Protein AF-A0A3D5E719-F1 (afdb_monomer)

Solvent-accessible surface area (backbone atoms only — not comparable to full-atom values): 5215 Å² total; per-residue (Å²): 132,84,76,79,82,80,79,61,63,67,64,49,50,53,50,52,57,71,74,49,54,65,48,79,75,34,70,67,50,31,52,54,49,52,55,48,40,41,74,73,67,42,65,52,70,60,51,49,51,51,54,52,50,56,53,50,33,51,45,56,32,47,50,54,53,48,35,34,77,77,68,66,48,68,96,47,67,71,55,50,51,50,48,51,50,36,70,69,106

Mean predicted aligned error: 5.24 Å

pLDDT: mean 95.05, std 8.0, range [50.59, 98.5]

Sequence (89 aa):
MERIKHVDFDRYTHFVDAVTSTPSKDFKSLVDRLGQLDREGANIERLTTAGVGINAEGGEFLEIIKKMVFQGKPWNEDNREHLIIELGD

Structure (mmCIF, N/CA/C/O backbone):
data_AF-A0A3D5E719-F1
#
_entry.id   AF-A0A3D5E719-F1
#
loop_
_atom_site.group_PDB
_atom_site.id
_atom_site.type_symbol
_atom_site.label_atom_id
_atom_site.label_alt_id
_atom_site.label_comp_id
_atom_site.label_asym_id
_atom_site.label_entity_id
_atom_site.label_seq_id
_atom_site.pdbx_PDB_ins_code
_atom_site.Cartn_x
_atom_site.Cartn_y
_atom_site.Cartn_z
_atom_site.occupancy
_atom_site.B_iso_or_equiv
_atom_site.auth_seq_id
_atom_site.auth_comp_id
_atom_site.auth_asym_id
_atom_site.auth_atom_id
_atom_site.pdbx_PDB_model_num
ATOM 1 N N . MET A 1 1 ? -15.962 -37.328 5.757 1.00 50.59 1 MET A N 1
ATOM 2 C CA . MET A 1 1 ? -14.538 -36.951 5.843 1.00 50.59 1 MET A CA 1
ATOM 3 C C . MET A 1 1 ? -14.333 -35.797 4.882 1.00 50.59 1 MET A C 1
ATOM 5 O O . MET A 1 1 ? -14.477 -35.985 3.679 1.00 50.59 1 MET A O 1
ATOM 9 N N . GLU A 1 2 ? -14.182 -34.587 5.411 1.00 64.06 2 GLU A N 1
ATOM 10 C CA . GLU A 1 2 ? -13.999 -33.383 4.599 1.00 64.06 2 GLU A CA 1
ATOM 11 C C . GLU A 1 2 ? -12.658 -33.493 3.864 1.00 64.06 2 GLU A C 1
ATOM 13 O O . GLU A 1 2 ? -11.631 -33.780 4.479 1.00 64.06 2 GLU A O 1
ATOM 18 N N . ARG A 1 3 ? -12.661 -33.357 2.534 1.00 64.62 3 ARG A N 1
ATOM 19 C CA . ARG A 1 3 ? -11.412 -33.352 1.767 1.00 64.62 3 ARG A CA 1
ATOM 20 C C . ARG A 1 3 ? -10.660 -32.075 2.117 1.00 64.62 3 ARG A C 1
ATOM 22 O O . ARG A 1 3 ? -11.146 -30.988 1.810 1.00 64.62 3 ARG A O 1
ATOM 29 N N . ILE A 1 4 ? -9.476 -32.214 2.708 1.00 67.56 4 ILE A N 1
ATOM 30 C CA . ILE A 1 4 ? -8.516 -31.116 2.826 1.00 67.56 4 ILE A CA 1
ATOM 31 C C . ILE A 1 4 ? -8.274 -30.600 1.405 1.00 67.56 4 ILE A C 1
ATOM 33 O O . ILE A 1 4 ? -7.797 -31.339 0.541 1.00 67.56 4 ILE A O 1
ATOM 37 N N . LYS A 1 5 ? -8.672 -29.353 1.134 1.00 77.25 5 LYS A N 1
ATOM 38 C CA . LYS A 1 5 ? -8.351 -28.688 -0.130 1.00 77.25 5 LYS A CA 1
ATOM 39 C C . LYS A 1 5 ? -6.842 -28.461 -0.144 1.00 77.25 5 LYS A C 1
ATOM 41 O O . LYS A 1 5 ? -6.347 -27.577 0.545 1.00 77.25 5 LYS A O 1
ATOM 46 N N . HIS A 1 6 ? -6.122 -29.291 -0.890 1.00 81.44 6 HIS A N 1
ATOM 47 C CA . HIS A 1 6 ? -4.693 -29.109 -1.103 1.00 81.44 6 HIS A CA 1
ATOM 48 C C . HIS A 1 6 ? -4.485 -27.935 -2.066 1.00 81.44 6 HIS A C 1
ATOM 50 O O . HIS A 1 6 ? -4.983 -27.966 -3.193 1.00 81.44 6 HIS A O 1
ATOM 56 N N . VAL A 1 7 ? -3.800 -26.888 -1.608 1.00 87.56 7 VAL A N 1
ATOM 57 C CA . VAL A 1 7 ? -3.427 -25.738 -2.442 1.00 87.56 7 VAL A CA 1
ATOM 58 C C . VAL A 1 7 ? -2.201 -26.120 -3.268 1.00 87.56 7 VAL A C 1
ATOM 60 O O . VAL A 1 7 ? -1.239 -26.671 -2.741 1.00 87.56 7 VAL A O 1
ATOM 63 N N . ASP A 1 8 ? -2.247 -25.849 -4.568 1.00 92.56 8 ASP A N 1
ATOM 64 C CA . ASP A 1 8 ? -1.111 -26.017 -5.474 1.00 92.56 8 ASP A CA 1
ATOM 65 C C . ASP A 1 8 ? -0.285 -24.722 -5.488 1.00 92.56 8 ASP A C 1
ATOM 67 O O . ASP A 1 8 ? -0.683 -23.713 -6.081 1.00 92.56 8 ASP A O 1
ATOM 71 N N . PHE A 1 9 ? 0.840 -24.737 -4.773 1.00 93.62 9 PHE A N 1
ATOM 72 C CA . PHE A 1 9 ? 1.710 -23.572 -4.625 1.00 93.62 9 PHE A CA 1
ATOM 73 C C . PHE A 1 9 ? 2.487 -23.235 -5.899 1.00 93.62 9 PHE A C 1
ATOM 75 O O . PHE A 1 9 ? 2.763 -22.058 -6.135 1.00 93.62 9 PHE A O 1
ATOM 82 N N . ASP A 1 10 ? 2.781 -24.218 -6.749 1.00 95.38 10 ASP A N 1
ATOM 83 C CA . ASP A 1 10 ? 3.480 -23.983 -8.014 1.00 95.38 10 ASP A CA 1
ATOM 84 C C . ASP A 1 10 ? 2.561 -23.229 -8.969 1.00 95.38 10 ASP A C 1
ATOM 86 O O . ASP A 1 10 ? 2.921 -22.187 -9.523 1.00 95.38 10 ASP A O 1
ATOM 90 N N . ARG A 1 11 ? 1.307 -23.682 -9.076 1.00 93.62 11 ARG A N 1
ATOM 91 C CA . ARG A 1 11 ? 0.290 -22.984 -9.865 1.00 93.62 11 ARG A CA 1
ATOM 92 C C . ARG A 1 11 ? 0.034 -21.568 -9.351 1.00 93.62 11 ARG A C 1
ATOM 94 O O . ARG A 1 11 ? -0.129 -20.656 -10.162 1.00 93.62 11 ARG A O 1
ATOM 101 N N . TYR A 1 12 ? -0.005 -21.371 -8.033 1.00 93.62 12 TYR A N 1
ATOM 102 C CA . TYR A 1 12 ? -0.140 -20.036 -7.446 1.00 93.62 12 TYR A CA 1
ATOM 103 C C . TYR A 1 12 ? 1.059 -19.144 -7.786 1.00 93.62 12 TYR A C 1
ATOM 105 O O . TYR A 1 12 ? 0.871 -18.009 -8.212 1.00 93.62 12 TYR A O 1
ATOM 113 N N . THR A 1 13 ? 2.279 -19.668 -7.681 1.00 95.19 13 THR A N 1
ATOM 114 C CA . THR A 1 13 ? 3.507 -18.925 -7.991 1.00 95.19 13 THR A CA 1
ATOM 115 C C . THR A 1 13 ? 3.550 -18.505 -9.460 1.00 95.19 13 THR A C 1
ATOM 117 O O . THR A 1 13 ? 3.831 -17.346 -9.755 1.00 95.19 13 THR A O 1
ATOM 120 N N . HIS A 1 14 ? 3.182 -19.400 -10.383 1.00 95.69 14 HIS A N 1
ATOM 121 C CA . HIS A 1 14 ? 3.060 -19.066 -11.804 1.00 95.69 14 HIS A CA 1
ATOM 122 C C . HIS A 1 14 ? 2.008 -17.993 -12.071 1.00 95.69 14 HIS A C 1
ATOM 124 O O . HIS A 1 14 ? 2.235 -17.099 -12.883 1.00 95.69 14 HIS A O 1
ATOM 130 N N . PHE A 1 15 ? 0.862 -18.069 -11.394 1.00 95.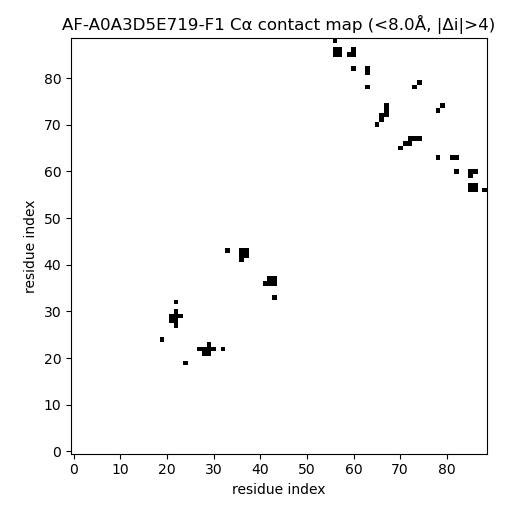81 15 PHE A N 1
ATOM 131 C CA . PHE A 1 15 ? -0.168 -17.045 -11.507 1.00 95.81 15 PHE A CA 1
ATOM 132 C C . PHE A 1 15 ? 0.347 -15.687 -11.022 1.00 95.81 15 PHE A C 1
ATOM 134 O O . PHE A 1 15 ? 0.228 -14.710 -11.756 1.00 95.81 15 PHE A O 1
ATOM 141 N N . VAL A 1 16 ? 0.953 -15.636 -9.830 1.00 95.81 16 VAL A N 1
ATOM 142 C CA . VAL A 1 16 ? 1.516 -14.406 -9.256 1.00 95.81 16 VAL A CA 1
ATOM 143 C C . VAL A 1 16 ? 2.571 -13.816 -10.185 1.00 95.81 16 VAL A C 1
ATOM 145 O O . VAL A 1 16 ? 2.481 -12.636 -10.513 1.00 95.81 16 VAL A O 1
ATOM 148 N N . ASP A 1 17 ? 3.522 -14.615 -10.673 1.00 95.75 17 ASP A N 1
ATOM 149 C CA . ASP A 1 17 ? 4.545 -14.126 -11.601 1.00 95.75 17 ASP A CA 1
ATOM 150 C C . ASP A 1 17 ? 3.928 -13.581 -12.900 1.00 95.75 17 ASP A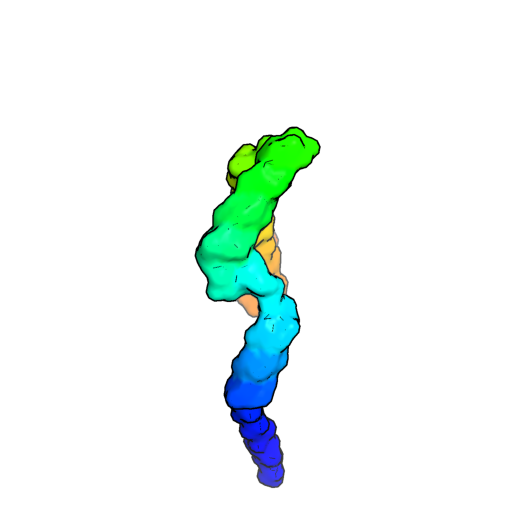 C 1
ATOM 152 O O . ASP A 1 17 ? 4.324 -12.510 -13.366 1.00 95.75 17 ASP A O 1
ATOM 156 N N . ALA A 1 18 ? 2.917 -14.262 -13.449 1.00 95.94 18 ALA A N 1
ATOM 157 C CA . ALA A 1 18 ? 2.246 -13.852 -14.680 1.00 95.94 18 ALA A CA 1
ATOM 158 C C . ALA A 1 18 ? 1.466 -12.533 -14.543 1.00 95.94 18 ALA A C 1
ATOM 160 O O . ALA A 1 18 ? 1.374 -11.783 -15.514 1.00 95.94 18 ALA A O 1
ATOM 161 N N . VAL A 1 19 ? 0.911 -12.235 -13.362 1.00 96.50 19 VAL A N 1
ATOM 162 C CA . VAL A 1 19 ? 0.174 -10.980 -13.109 1.00 96.50 19 VAL A CA 1
ATOM 163 C C . VAL A 1 19 ? 1.043 -9.870 -12.512 1.00 96.50 19 VAL A C 1
ATOM 165 O O . VAL A 1 19 ? 0.583 -8.737 -12.375 1.00 96.50 19 VAL A O 1
ATOM 168 N N . THR A 1 20 ? 2.298 -10.161 -12.166 1.00 96.75 20 THR A N 1
ATOM 169 C CA . THR A 1 20 ? 3.227 -9.171 -11.613 1.00 96.75 20 THR A CA 1
ATOM 170 C C . THR A 1 20 ? 3.944 -8.439 -12.743 1.00 96.75 20 THR A C 1
ATOM 172 O O . THR A 1 20 ? 4.555 -9.049 -13.621 1.00 96.75 20 THR A O 1
ATOM 175 N N . SER A 1 21 ? 3.875 -7.107 -12.725 1.00 97.44 21 SER A N 1
ATOM 176 C CA . SER A 1 21 ? 4.441 -6.264 -13.784 1.00 97.44 21 SER A CA 1
ATOM 177 C C . SER A 1 21 ? 5.967 -6.395 -13.896 1.00 97.44 21 SER A C 1
ATOM 179 O O . SER A 1 21 ? 6.646 -6.635 -12.900 1.00 97.44 21 SER A O 1
ATOM 181 N N . THR A 1 22 ? 6.539 -6.179 -15.086 1.00 97.50 22 THR A N 1
ATOM 182 C CA . THR A 1 22 ? 8.003 -6.219 -15.276 1.00 97.50 22 THR A CA 1
ATOM 183 C C . THR A 1 22 ? 8.760 -5.250 -14.352 1.00 97.50 22 THR A C 1
ATOM 185 O O . THR A 1 22 ? 9.695 -5.710 -13.698 1.00 97.50 22 THR A O 1
ATOM 188 N N . PRO A 1 23 ? 8.357 -3.967 -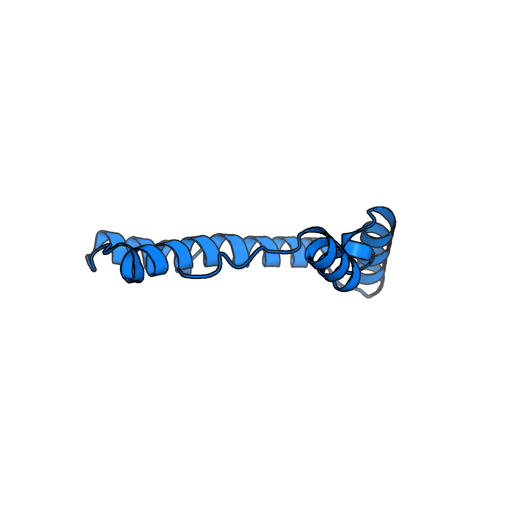14.185 1.00 97.69 23 PRO A N 1
ATOM 189 C CA . PRO A 1 23 ? 8.991 -3.069 -13.210 1.00 97.69 23 PRO A CA 1
ATOM 190 C C . PRO A 1 23 ? 8.892 -3.541 -11.752 1.00 97.69 23 PRO A C 1
ATOM 192 O O . PRO A 1 23 ? 9.709 -3.148 -10.931 1.00 97.69 23 PRO A O 1
ATOM 195 N N . SER A 1 24 ? 7.917 -4.386 -11.406 1.00 96.19 24 SER A N 1
ATOM 196 C CA . SER A 1 24 ? 7.824 -4.985 -10.067 1.00 96.19 24 SER A CA 1
ATOM 197 C C . SER A 1 2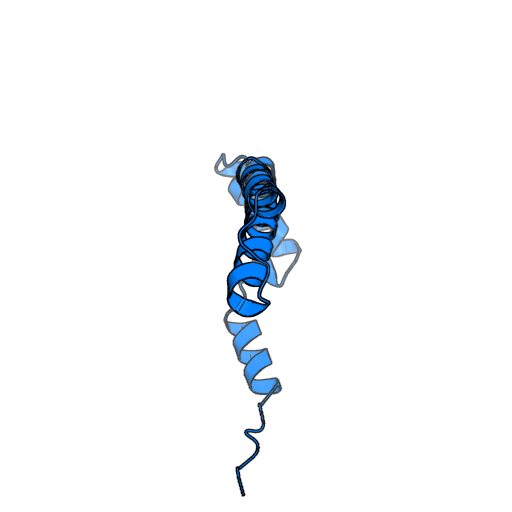4 ? 8.752 -6.191 -9.881 1.00 96.19 24 SER A C 1
ATOM 199 O O . SER A 1 24 ? 9.013 -6.575 -8.745 1.00 96.19 24 SER A O 1
ATOM 201 N N . LYS A 1 25 ? 9.235 -6.800 -10.972 1.00 96.56 25 LYS A N 1
ATOM 202 C CA . LYS A 1 25 ? 10.087 -8.003 -10.949 1.00 96.56 25 LYS A CA 1
ATOM 203 C C . LYS A 1 25 ? 11.564 -7.718 -11.206 1.00 96.56 25 LYS A C 1
ATOM 205 O O . LYS A 1 25 ? 12.410 -8.495 -10.777 1.00 96.56 25 LYS A O 1
ATOM 210 N N . ASP A 1 26 ? 11.874 -6.633 -11.911 1.00 97.62 26 ASP A N 1
ATOM 211 C CA . ASP A 1 26 ? 13.230 -6.286 -12.330 1.00 97.62 26 ASP A CA 1
ATOM 212 C C . ASP A 1 26 ? 13.603 -4.856 -11.919 1.00 97.62 26 ASP A C 1
ATOM 214 O O . ASP A 1 26 ? 12.931 -3.884 -12.271 1.00 97.62 26 ASP A O 1
ATOM 218 N N . PHE A 1 27 ? 14.726 -4.728 -11.209 1.00 97.88 27 PHE A N 1
ATOM 219 C CA . PHE A 1 27 ? 15.193 -3.452 -10.672 1.00 97.88 27 PHE A CA 1
ATOM 220 C C . PHE A 1 27 ? 15.536 -2.441 -11.769 1.00 97.88 27 PHE A C 1
ATOM 222 O O . PHE A 1 27 ? 15.223 -1.259 -11.641 1.00 97.88 27 PHE A O 1
ATOM 229 N N . LYS A 1 28 ? 16.153 -2.883 -12.870 1.00 98.38 28 LYS A N 1
ATOM 230 C CA . LYS A 1 28 ? 16.500 -1.972 -13.967 1.00 98.38 28 LYS A CA 1
ATOM 231 C C . LYS A 1 28 ? 15.239 -1.404 -14.620 1.00 98.38 28 LYS A C 1
ATOM 233 O O . LYS A 1 28 ? 15.141 -0.196 -14.803 1.00 98.38 28 LYS A O 1
ATOM 238 N N . SER A 1 29 ? 14.255 -2.260 -14.881 1.00 98.44 29 SER A N 1
ATOM 239 C CA . SER A 1 29 ? 12.945 -1.872 -15.410 1.00 98.44 29 SER A CA 1
ATOM 240 C C . SER A 1 29 ? 12.203 -0.905 -14.481 1.00 98.44 29 SER A C 1
ATOM 242 O O . SER A 1 29 ? 11.531 0.008 -14.961 1.00 98.44 29 SER A O 1
ATOM 244 N N . LEU A 1 30 ? 12.342 -1.064 -13.158 1.00 98.38 30 LEU A N 1
ATOM 245 C CA . LEU A 1 30 ? 11.830 -0.100 -12.182 1.00 98.38 30 LEU A CA 1
ATOM 246 C C . LEU A 1 30 ? 12.490 1.274 -12.341 1.00 98.38 30 LEU A C 1
ATOM 248 O O . LEU A 1 30 ? 11.787 2.275 -12.471 1.00 98.38 30 LEU A O 1
ATOM 252 N N . VAL A 1 31 ? 13.825 1.324 -12.364 1.00 98.25 31 VAL A N 1
ATOM 253 C CA . VAL A 1 31 ? 14.587 2.575 -12.517 1.00 98.25 31 VAL A CA 1
ATOM 254 C C . VAL A 1 31 ? 14.241 3.269 -13.835 1.00 98.25 31 VAL A C 1
ATOM 256 O O . VAL A 1 31 ? 13.969 4.470 -13.840 1.00 98.25 31 VAL A O 1
ATOM 259 N N . ASP A 1 32 ? 14.175 2.515 -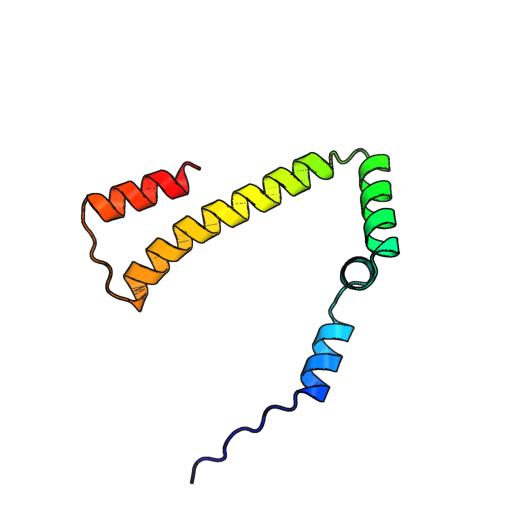14.934 1.00 98.50 32 ASP A N 1
ATOM 260 C CA . ASP A 1 32 ? 13.809 3.043 -16.249 1.00 98.50 32 ASP A CA 1
ATOM 261 C C . ASP A 1 32 ? 12.398 3.655 -16.232 1.00 98.50 32 ASP A C 1
ATOM 263 O O . ASP A 1 32 ? 12.185 4.736 -16.792 1.00 98.50 32 ASP A O 1
ATOM 267 N N . ARG A 1 33 ? 11.439 3.019 -15.539 1.00 98.12 33 ARG A N 1
ATOM 268 C CA . ARG A 1 33 ? 10.073 3.543 -15.408 1.00 98.12 33 ARG A CA 1
ATOM 269 C C . ARG A 1 33 ? 10.014 4.815 -14.563 1.00 98.12 33 ARG A C 1
ATOM 271 O O . ARG A 1 33 ? 9.310 5.748 -14.949 1.00 98.12 33 ARG A O 1
ATOM 278 N N . LEU A 1 34 ? 10.745 4.871 -13.450 1.00 98.00 34 LEU A N 1
ATOM 279 C CA . LEU A 1 34 ? 10.835 6.075 -12.616 1.00 98.00 34 LEU A CA 1
ATOM 280 C C . LEU A 1 34 ? 11.436 7.244 -13.409 1.00 98.00 34 LEU A C 1
ATOM 282 O O . LEU A 1 34 ? 10.852 8.323 -13.444 1.00 98.00 34 LEU A O 1
ATOM 286 N N . GLY A 1 35 ? 12.535 7.009 -14.133 1.00 97.94 35 GLY A N 1
ATOM 287 C CA . GLY A 1 35 ? 13.157 8.029 -14.981 1.00 97.94 35 GLY A CA 1
ATOM 288 C C . GLY A 1 35 ? 12.301 8.433 -16.186 1.00 97.94 35 GLY A C 1
ATOM 289 O O . GLY A 1 35 ? 12.395 9.556 -16.673 1.00 97.94 35 GLY A O 1
ATOM 290 N N . GLN A 1 36 ? 11.452 7.543 -16.708 1.00 98.38 36 GLN A N 1
ATOM 291 C CA . GLN A 1 36 ? 10.458 7.921 -17.714 1.00 98.38 36 GLN A CA 1
ATOM 292 C C . GLN A 1 36 ? 9.411 8.884 -17.137 1.00 98.38 36 GLN A C 1
ATOM 294 O O . GLN A 1 36 ? 9.153 9.909 -17.758 1.00 98.38 36 GLN A O 1
ATOM 299 N N . LEU A 1 37 ? 8.839 8.572 -15.970 1.00 98.38 37 LEU A N 1
ATOM 300 C CA . LEU A 1 37 ? 7.823 9.405 -15.316 1.00 98.38 37 LEU A CA 1
ATOM 301 C C . LEU A 1 37 ? 8.347 10.807 -14.989 1.00 98.38 37 LEU A C 1
ATOM 303 O O . LEU A 1 37 ? 7.671 11.793 -15.271 1.00 98.38 37 LEU A O 1
ATOM 307 N N . ASP A 1 38 ? 9.568 10.891 -14.465 1.00 98.19 38 ASP A N 1
ATOM 308 C CA . ASP A 1 38 ? 10.251 12.164 -14.215 1.00 98.19 38 ASP A CA 1
ATOM 309 C C . ASP A 1 38 ? 10.408 12.994 -15.503 1.00 98.19 38 ASP A C 1
ATOM 311 O O . ASP A 1 38 ? 10.016 14.159 -15.557 1.00 98.19 38 ASP A O 1
ATOM 315 N N . ARG A 1 39 ? 10.854 12.368 -16.604 1.00 98.31 39 ARG A N 1
ATOM 316 C CA . ARG A 1 39 ? 10.962 13.029 -17.921 1.00 98.31 39 ARG A CA 1
ATOM 317 C C . ARG A 1 39 ? 9.619 13.459 -18.513 1.00 98.31 39 ARG A C 1
ATOM 319 O O . ARG A 1 39 ? 9.581 14.411 -19.286 1.00 98.31 39 ARG A O 1
ATOM 326 N N . GLU A 1 40 ? 8.533 12.773 -18.168 1.00 98.31 40 GLU A N 1
ATOM 327 C CA . GLU A 1 40 ? 7.157 13.158 -18.516 1.00 98.31 40 GLU A CA 1
ATOM 328 C C . GLU A 1 40 ? 6.637 14.321 -17.642 1.00 98.31 40 GLU A C 1
ATOM 330 O O . GLU A 1 40 ? 5.542 14.830 -17.884 1.00 98.31 40 GLU A O 1
ATOM 335 N N . GLY A 1 41 ? 7.424 14.778 -16.661 1.00 98.06 41 GLY A N 1
ATOM 336 C CA . GLY A 1 41 ? 7.111 15.900 -15.777 1.00 98.06 41 GLY A CA 1
ATOM 337 C C . GLY A 1 41 ? 6.414 15.498 -14.478 1.00 98.06 41 GLY A C 1
ATOM 338 O O . GLY A 1 41 ? 5.960 16.370 -13.736 1.00 98.06 41 GLY A O 1
ATOM 339 N N . ALA A 1 42 ? 6.306 14.200 -14.182 1.00 97.62 42 ALA A N 1
ATOM 340 C CA . ALA A 1 42 ? 5.798 13.754 -12.895 1.00 97.62 42 ALA A CA 1
ATOM 341 C C . ALA A 1 42 ? 6.875 13.948 -11.821 1.00 97.62 42 ALA A C 1
ATOM 343 O O . ALA A 1 42 ? 7.970 13.410 -11.936 1.00 97.62 42 ALA A O 1
ATOM 344 N N . ASN A 1 43 ? 6.536 14.635 -10.730 1.00 97.62 43 ASN A N 1
ATOM 345 C CA . ASN A 1 43 ? 7.354 14.645 -9.517 1.00 97.62 43 ASN A CA 1
ATOM 346 C C . ASN A 1 43 ? 7.171 13.304 -8.777 1.00 97.62 43 ASN A C 1
ATOM 348 O O . ASN A 1 43 ? 6.420 13.193 -7.800 1.00 97.62 43 ASN A O 1
ATOM 352 N N . ILE A 1 44 ? 7.740 12.245 -9.356 1.00 97.81 44 ILE A N 1
ATOM 353 C CA . ILE A 1 44 ? 7.427 10.860 -9.008 1.00 97.81 44 ILE A CA 1
ATOM 354 C C . ILE A 1 44 ? 7.953 10.484 -7.624 1.00 97.81 44 ILE A C 1
ATOM 356 O O . ILE A 1 44 ? 7.316 9.708 -6.918 1.00 97.81 44 ILE A O 1
ATOM 360 N N . GLU A 1 45 ? 9.058 11.068 -7.182 1.00 96.38 45 GLU A N 1
ATOM 361 C CA . GLU A 1 45 ? 9.626 10.880 -5.854 1.00 96.38 45 GLU A CA 1
ATOM 362 C C . GLU A 1 45 ? 8.731 11.473 -4.759 1.00 96.38 45 GLU A C 1
ATOM 364 O O . GLU A 1 45 ? 8.464 10.809 -3.751 1.00 96.38 45 GLU A O 1
ATOM 369 N N . ARG A 1 46 ? 8.182 12.681 -4.959 1.00 98.06 46 ARG A N 1
ATOM 370 C CA . ARG A 1 46 ? 7.236 13.273 -3.999 1.00 98.06 46 ARG A CA 1
ATOM 371 C C . ARG A 1 46 ? 5.892 12.573 -4.047 1.00 98.06 46 ARG A C 1
ATOM 373 O O . ARG A 1 46 ? 5.309 12.350 -2.991 1.00 98.06 46 ARG A O 1
ATOM 380 N N . LEU A 1 47 ? 5.420 12.196 -5.235 1.00 97.69 47 LEU A N 1
ATOM 381 C CA . LEU A 1 47 ? 4.175 11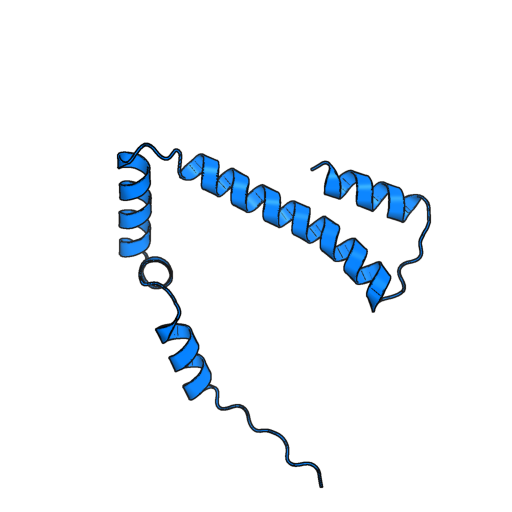.445 -5.382 1.00 97.69 47 LEU A CA 1
ATOM 382 C C . LEU A 1 47 ? 4.273 10.070 -4.711 1.00 97.69 47 LEU A C 1
ATOM 384 O O . LEU A 1 47 ? 3.354 9.675 -4.001 1.00 97.69 47 LEU A O 1
ATOM 388 N N . THR A 1 48 ? 5.402 9.375 -4.872 1.00 97.12 48 THR A N 1
ATOM 389 C CA . THR A 1 48 ? 5.673 8.106 -4.180 1.00 97.12 48 THR A CA 1
ATOM 390 C C . THR A 1 48 ? 5.704 8.317 -2.669 1.00 97.12 48 THR A C 1
ATOM 392 O O . THR A 1 48 ? 5.067 7.564 -1.942 1.00 97.12 48 THR A O 1
ATOM 395 N N . THR A 1 49 ? 6.371 9.374 -2.194 1.00 97.56 49 THR A N 1
ATOM 396 C CA . THR A 1 49 ? 6.419 9.714 -0.761 1.00 97.56 49 THR A CA 1
ATOM 397 C C . THR A 1 49 ? 5.017 9.960 -0.195 1.00 97.56 49 THR A C 1
ATOM 399 O O . THR A 1 49 ? 4.663 9.392 0.833 1.00 97.56 49 THR A O 1
ATOM 402 N N . ALA A 1 50 ? 4.199 10.755 -0.890 1.00 97.06 50 ALA A N 1
ATOM 403 C CA . ALA A 1 50 ? 2.822 11.036 -0.492 1.00 97.06 50 ALA A CA 1
ATOM 404 C C . ALA A 1 50 ? 1.950 9.771 -0.503 1.00 97.06 50 ALA A C 1
ATOM 406 O O . ALA A 1 50 ? 1.191 9.535 0.431 1.00 97.06 50 ALA A O 1
ATOM 407 N N . GLY A 1 51 ? 2.083 8.933 -1.536 1.00 97.38 51 GLY A N 1
ATOM 408 C C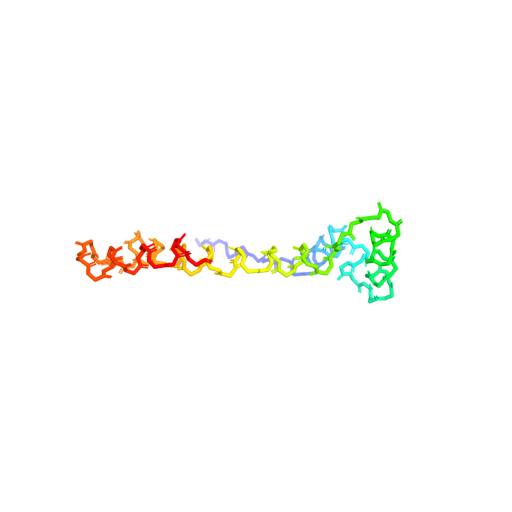A . GLY A 1 51 ? 1.341 7.679 -1.645 1.00 97.38 51 GLY A CA 1
ATOM 409 C C . GLY A 1 51 ? 1.691 6.681 -0.541 1.00 97.38 51 GLY A C 1
ATOM 410 O O . GLY A 1 51 ? 0.790 6.048 0.006 1.00 97.38 51 GLY A O 1
ATOM 411 N N . VAL A 1 52 ? 2.974 6.560 -0.186 1.00 97.50 52 VAL A N 1
ATOM 412 C CA . VAL A 1 52 ? 3.418 5.720 0.938 1.00 97.50 52 VAL A CA 1
ATOM 413 C C . VAL A 1 52 ? 2.856 6.245 2.257 1.00 97.50 52 VAL A C 1
ATOM 415 O O . VAL A 1 52 ? 2.295 5.452 3.004 1.00 97.50 52 VAL A O 1
ATOM 418 N N . GLY A 1 53 ? 2.941 7.557 2.506 1.00 96.38 53 GLY A N 1
ATOM 419 C CA . GLY A 1 53 ? 2.415 8.176 3.728 1.00 96.38 53 GLY A CA 1
ATOM 420 C C . GLY A 1 53 ? 0.920 7.920 3.916 1.00 96.38 53 GLY A C 1
ATOM 421 O O . GLY A 1 53 ? 0.527 7.302 4.893 1.00 96.38 53 GLY A O 1
ATOM 422 N N . ILE A 1 54 ? 0.097 8.258 2.917 1.00 96.69 54 ILE A N 1
ATOM 423 C CA . ILE A 1 54 ? -1.365 8.077 2.998 1.00 96.69 54 ILE A CA 1
ATOM 424 C C . ILE A 1 54 ? -1.754 6.614 3.270 1.00 96.69 54 ILE A C 1
ATOM 426 O O . ILE A 1 54 ? -2.719 6.351 3.983 1.00 96.69 54 ILE A O 1
ATOM 430 N N . ASN A 1 55 ? -1.035 5.644 2.692 1.00 96.88 55 ASN A N 1
ATOM 431 C CA . ASN A 1 55 ? -1.329 4.229 2.936 1.00 96.88 55 ASN A CA 1
ATOM 432 C C . ASN A 1 55 ? -0.843 3.741 4.305 1.00 96.88 55 ASN A C 1
ATOM 434 O O . ASN A 1 55 ? -1.445 2.812 4.838 1.00 96.88 55 ASN A O 1
ATOM 438 N N . ALA A 1 56 ? 0.229 4.322 4.850 1.00 96.44 56 ALA A N 1
ATOM 439 C CA . ALA A 1 56 ? 0.703 3.999 6.189 1.00 96.44 56 ALA A CA 1
ATOM 440 C C . ALA A 1 56 ? -0.336 4.436 7.231 1.00 96.44 56 ALA A C 1
ATOM 442 O O . ALA A 1 56 ? -0.913 3.573 7.891 1.00 96.44 56 ALA A O 1
ATOM 443 N N . GLU A 1 57 ? -0.681 5.725 7.250 1.00 96.44 57 GLU A N 1
ATOM 444 C CA . GLU A 1 57 ? -1.632 6.288 8.222 1.00 96.44 57 GLU A CA 1
ATOM 445 C C . GLU A 1 57 ? -3.046 5.727 8.013 1.00 96.44 57 GLU A C 1
ATOM 447 O O . GLU A 1 57 ? -3.718 5.277 8.942 1.00 96.44 57 GLU A O 1
ATOM 452 N N . GLY A 1 58 ? -3.479 5.590 6.753 1.00 96.69 58 GLY A N 1
ATOM 453 C CA . GLY A 1 58 ? -4.745 4.926 6.433 1.00 96.69 58 GLY A CA 1
ATOM 454 C C . GLY A 1 58 ? -4.800 3.466 6.910 1.00 96.69 58 GLY A C 1
ATOM 455 O O . GLY A 1 58 ? -5.873 2.965 7.265 1.00 96.69 58 GLY A O 1
ATOM 456 N N . GLY A 1 59 ? -3.656 2.778 6.945 1.00 97.56 59 GLY A N 1
ATOM 457 C CA . GLY A 1 59 ? -3.512 1.441 7.513 1.00 97.56 59 GLY A CA 1
ATOM 458 C C . GLY A 1 59 ? -3.634 1.430 9.038 1.00 97.56 59 GLY A C 1
ATOM 459 O O . GLY A 1 59 ? -4.318 0.556 9.577 1.00 97.56 59 GLY A O 1
ATOM 460 N N . GLU A 1 60 ? -3.034 2.404 9.723 1.00 97.56 60 GLU A N 1
ATOM 461 C CA . GLU A 1 60 ? -3.135 2.576 11.180 1.00 97.56 60 GLU A CA 1
ATOM 462 C C . GLU A 1 60 ? -4.579 2.875 11.608 1.00 97.56 60 GLU A C 1
ATOM 464 O O . GLU A 1 60 ? -5.148 2.180 12.462 1.00 97.56 60 GLU A O 1
ATOM 469 N N . PHE A 1 61 ? -5.240 3.801 10.910 1.00 98.12 61 PHE A N 1
ATOM 470 C CA . PHE A 1 61 ? -6.660 4.094 11.089 1.00 98.12 61 PHE A CA 1
ATOM 471 C C . PHE A 1 61 ? -7.536 2.843 10.894 1.00 98.12 61 PHE A C 1
ATOM 473 O O . PHE A 1 61 ? -8.388 2.509 11.733 1.00 98.12 61 PHE A O 1
ATOM 480 N N . LEU A 1 62 ? -7.310 2.095 9.806 1.00 98.19 62 LEU A N 1
ATOM 481 C CA . LEU A 1 62 ? -8.061 0.872 9.514 1.00 98.19 62 LEU A CA 1
ATOM 482 C C . LEU A 1 62 ? -7.819 -0.221 10.563 1.00 98.19 62 LEU A C 1
ATOM 484 O O . LEU A 1 62 ? -8.745 -0.965 10.899 1.00 98.19 62 LEU A O 1
ATOM 488 N N . GLU A 1 63 ? -6.610 -0.323 11.112 1.00 98.06 63 GLU A N 1
ATOM 489 C CA . GLU A 1 63 ? -6.280 -1.279 12.167 1.00 98.06 63 GLU A CA 1
ATOM 490 C C . GLU A 1 63 ? -7.137 -1.046 13.422 1.00 98.06 63 GLU A C 1
ATOM 492 O O . GLU A 1 63 ? -7.584 -2.016 14.049 1.00 98.06 63 GLU A O 1
ATOM 497 N N . ILE A 1 64 ? -7.442 0.210 13.772 1.00 97.69 64 ILE A N 1
ATOM 498 C CA . ILE A 1 64 ? -8.349 0.526 14.886 1.00 97.69 64 ILE A CA 1
ATOM 499 C C . ILE A 1 64 ? -9.768 0.035 14.589 1.00 97.69 64 ILE A C 1
ATOM 501 O O . ILE A 1 64 ? -10.354 -0.667 15.420 1.00 97.69 64 ILE A O 1
ATOM 505 N N . ILE A 1 65 ? -10.305 0.337 13.402 1.00 98.12 65 ILE A N 1
ATOM 506 C CA . ILE A 1 65 ? -11.639 -0.125 12.983 1.00 98.12 65 ILE A CA 1
ATOM 507 C C . ILE A 1 65 ? -11.696 -1.654 13.002 1.00 98.12 65 ILE A C 1
ATOM 509 O O . ILE A 1 65 ? -12.624 -2.240 13.562 1.00 98.12 65 ILE A O 1
ATOM 513 N N . LYS A 1 66 ? -10.677 -2.323 12.455 1.00 98.44 66 LYS A N 1
ATOM 514 C CA . LYS A 1 66 ? -10.568 -3.784 12.458 1.00 98.44 66 LYS A CA 1
ATOM 515 C C . LYS A 1 66 ? -10.587 -4.341 13.885 1.00 98.44 66 LYS A C 1
ATOM 517 O O . LYS A 1 66 ? -11.293 -5.316 14.146 1.00 98.44 66 LYS A O 1
ATOM 522 N N . LYS A 1 67 ? -9.851 -3.734 14.823 1.00 98.19 67 LYS A N 1
ATOM 523 C CA . LYS A 1 67 ? -9.866 -4.122 16.246 1.00 98.19 67 LYS A CA 1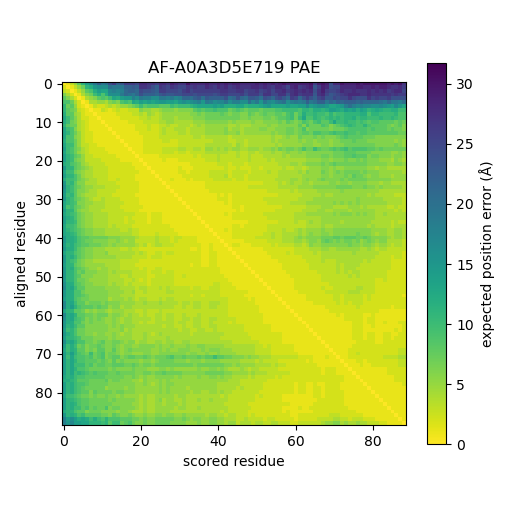
ATOM 524 C C . LYS A 1 67 ? -11.255 -3.955 16.871 1.00 98.19 67 LYS A C 1
ATOM 526 O O . LYS A 1 67 ? -11.677 -4.817 17.639 1.00 98.19 67 LYS A O 1
ATOM 531 N N . MET A 1 68 ? -11.990 -2.896 16.532 1.00 98.00 68 MET A N 1
ATOM 532 C CA . MET A 1 68 ? -13.363 -2.705 17.019 1.00 98.00 68 MET A CA 1
ATOM 533 C C . MET A 1 68 ? -14.313 -3.767 16.462 1.00 98.00 68 MET A C 1
ATOM 535 O O . MET A 1 68 ? -14.996 -4.446 17.225 1.00 98.00 68 MET A O 1
ATOM 539 N N . VAL A 1 69 ? -14.309 -3.960 15.141 1.00 98.31 69 VAL A N 1
ATOM 540 C CA . VAL A 1 69 ? -15.245 -4.853 14.445 1.00 98.31 69 VAL A CA 1
ATOM 541 C C . VAL A 1 69 ? -14.984 -6.327 14.764 1.00 98.31 69 VAL A C 1
ATOM 543 O O . VAL A 1 69 ? -15.927 -7.075 15.007 1.00 98.31 69 VAL A O 1
ATOM 546 N N . PHE A 1 70 ? -13.721 -6.760 14.765 1.00 98.25 70 PHE A N 1
ATOM 547 C CA . PHE A 1 70 ? -13.376 -8.188 14.805 1.00 98.25 70 PHE A CA 1
ATOM 548 C C . PHE A 1 70 ? -12.766 -8.659 16.127 1.00 98.25 70 PHE A C 1
ATOM 550 O O . PHE A 1 70 ? -12.669 -9.863 16.346 1.00 98.25 70 PHE A O 1
ATOM 557 N N . GLN A 1 71 ? -12.328 -7.743 16.995 1.00 98.19 71 GLN A N 1
ATOM 558 C CA . GLN A 1 71 ? -11.626 -8.085 18.242 1.00 98.19 71 GLN A CA 1
ATOM 559 C C . GLN A 1 71 ? -12.301 -7.497 19.489 1.00 98.19 71 GLN A C 1
ATOM 561 O O . GLN A 1 71 ? -11.806 -7.685 20.597 1.00 98.19 71 GLN A O 1
ATOM 566 N N . GLY A 1 72 ? -13.437 -6.807 19.328 1.00 97.25 72 GLY A N 1
ATOM 567 C CA . GLY A 1 72 ? -14.233 -6.294 20.442 1.00 97.25 72 GLY A CA 1
ATOM 568 C C . GLY A 1 72 ? -13.633 -5.076 21.149 1.00 97.25 72 GLY A C 1
ATOM 569 O O . GLY A 1 72 ? -13.983 -4.821 22.300 1.00 97.25 72 GLY A O 1
ATOM 570 N N . LYS A 1 73 ? -12.739 -4.316 20.494 1.00 97.25 73 LYS A N 1
ATOM 571 C CA . LYS A 1 73 ? -12.252 -3.032 21.031 1.00 97.25 73 LYS A CA 1
ATOM 572 C C . LYS A 1 73 ? -13.462 -2.093 21.245 1.00 97.25 73 LYS A C 1
ATOM 574 O O . LYS A 1 73 ? -14.204 -1.863 20.290 1.00 97.25 73 LYS A O 1
ATOM 579 N N . PRO A 1 74 ? -13.713 -1.590 22.471 1.00 97.94 74 PRO A N 1
ATOM 580 C CA . PRO A 1 74 ? -14.960 -0.895 22.788 1.00 97.94 74 PRO A CA 1
ATOM 581 C C . PRO A 1 74 ? -15.002 0.521 22.206 1.00 97.94 74 PRO A C 1
ATOM 583 O O . PRO A 1 74 ? -13.971 1.171 22.044 1.00 97.94 74 PRO A O 1
ATOM 586 N N . TRP A 1 75 ? -16.205 1.032 21.957 1.00 97.62 75 TRP A N 1
ATOM 587 C CA . TRP A 1 75 ? -16.415 2.443 21.635 1.00 97.62 75 TRP A CA 1
ATOM 588 C C . TRP A 1 75 ? -16.376 3.289 22.918 1.00 97.62 75 TRP A C 1
ATOM 590 O O . TRP A 1 75 ? -17.333 3.294 23.692 1.00 97.62 75 TRP A O 1
ATOM 600 N N . ASN A 1 76 ? -15.253 3.966 23.159 1.00 98.19 76 ASN A N 1
ATOM 601 C CA . ASN A 1 76 ? -15.016 4.866 24.292 1.00 98.19 76 ASN A CA 1
ATOM 602 C C . ASN A 1 76 ? -14.228 6.110 23.832 1.00 98.19 76 ASN A C 1
ATOM 604 O O . ASN A 1 76 ? -13.858 6.194 22.659 1.00 98.19 76 ASN A O 1
ATOM 608 N N . GLU A 1 77 ? -13.991 7.067 24.735 1.00 98.38 77 GLU A N 1
ATOM 609 C CA . GLU A 1 77 ? -13.327 8.328 24.375 1.00 98.38 77 GLU A CA 1
ATOM 610 C C . GLU A 1 77 ? -11.905 8.097 23.856 1.00 98.38 77 GLU A C 1
ATOM 612 O O . GLU A 1 77 ? -11.603 8.536 22.754 1.00 98.38 77 GLU A O 1
ATOM 617 N N . ASP A 1 78 ? -11.089 7.307 24.559 1.00 97.88 78 ASP A N 1
ATOM 618 C CA . ASP A 1 78 ? -9.705 7.018 24.156 1.00 97.88 78 ASP A CA 1
ATOM 619 C C . ASP A 1 78 ? -9.621 6.438 22.735 1.00 97.88 78 ASP A C 1
ATOM 621 O O . ASP A 1 78 ? -8.791 6.836 21.921 1.00 97.88 78 ASP A O 1
ATOM 625 N N . ASN A 1 79 ? -10.506 5.497 22.395 1.00 97.75 79 ASN A N 1
ATOM 626 C CA . ASN A 1 79 ? -10.492 4.870 21.077 1.00 97.75 79 ASN A CA 1
ATOM 627 C C . ASN A 1 79 ? -11.073 5.779 19.990 1.00 97.75 79 ASN A C 1
ATOM 629 O O . ASN A 1 79 ? -10.715 5.629 18.822 1.00 97.75 79 ASN A O 1
ATOM 633 N N . ARG A 1 80 ? -11.968 6.703 20.357 1.00 98.12 80 ARG A N 1
ATOM 634 C CA . ARG A 1 80 ? -12.481 7.737 19.456 1.00 98.12 80 ARG A CA 1
ATOM 635 C C . ARG A 1 80 ? -11.417 8.799 19.1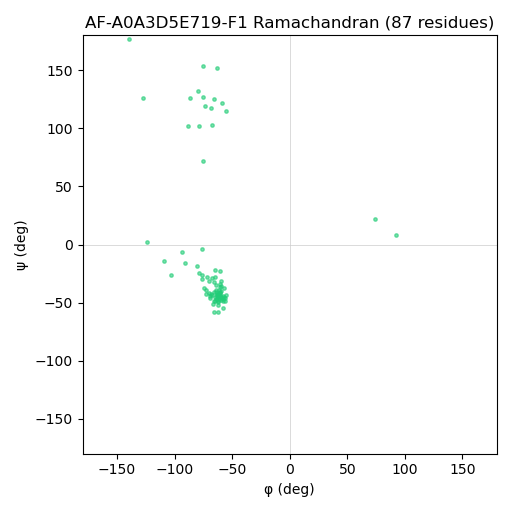84 1.00 98.12 80 ARG A C 1
ATOM 637 O O . ARG A 1 80 ? -11.270 9.198 18.036 1.00 98.12 80 ARG A O 1
ATOM 644 N N . GLU A 1 81 ? -10.680 9.230 20.202 1.00 98.12 81 GLU A N 1
ATOM 645 C CA . GLU A 1 81 ? -9.539 10.135 20.060 1.00 98.12 81 GLU A CA 1
ATOM 646 C C . GLU A 1 81 ? -8.458 9.496 19.188 1.00 98.12 81 GLU A C 1
ATOM 648 O O . GLU A 1 81 ? -8.013 10.117 18.228 1.00 98.12 81 GLU A O 1
ATOM 653 N N . HIS A 1 82 ? -8.141 8.217 19.425 1.00 97.38 82 HIS A N 1
ATOM 654 C CA . HIS A 1 82 ? -7.189 7.476 18.595 1.00 97.38 82 HIS A CA 1
ATOM 655 C C . HIS A 1 82 ? -7.612 7.457 17.118 1.00 97.38 82 HIS A C 1
ATOM 657 O O . HIS A 1 82 ? -6.808 7.769 16.253 1.00 97.38 82 HIS A O 1
ATOM 663 N N . LEU A 1 83 ? -8.891 7.200 16.815 1.00 97.44 83 LEU A N 1
ATOM 664 C CA . LEU A 1 83 ? -9.402 7.278 15.437 1.00 97.44 83 LEU A CA 1
ATOM 665 C C . LEU A 1 83 ? -9.262 8.669 14.805 1.00 97.44 83 LEU A C 1
ATOM 667 O O . LEU A 1 83 ? -9.113 8.760 13.593 1.00 97.44 83 LEU A O 1
ATOM 671 N N . ILE A 1 84 ? -9.382 9.744 15.586 1.00 97.69 84 ILE A N 1
ATOM 672 C CA . ILE A 1 84 ? -9.280 11.117 15.072 1.00 97.69 84 ILE A CA 1
ATOM 673 C C . ILE A 1 84 ? -7.825 11.474 14.770 1.00 97.69 84 ILE A C 1
ATOM 675 O O . ILE A 1 84 ? -7.587 12.158 13.780 1.00 97.69 84 ILE A O 1
ATOM 679 N N . ILE A 1 85 ? -6.890 11.011 15.603 1.00 97.44 85 ILE A N 1
ATOM 680 C CA . ILE A 1 85 ? -5.451 11.214 15.408 1.00 97.44 85 ILE A CA 1
ATOM 681 C C . ILE A 1 85 ? -5.012 10.547 14.101 1.00 97.44 85 ILE A C 1
ATOM 683 O O . ILE A 1 85 ? -4.639 11.262 13.183 1.00 97.44 85 ILE A O 1
ATOM 687 N N . GLU A 1 86 ? -5.223 9.233 13.960 1.00 97.19 86 GLU A N 1
ATOM 688 C CA . GLU A 1 86 ? -4.779 8.485 12.765 1.00 97.19 86 GLU A CA 1
ATOM 689 C C . GLU A 1 86 ? -5.500 8.916 11.472 1.00 97.19 86 GLU A C 1
ATOM 691 O O . GLU A 1 86 ? -5.040 8.661 10.366 1.00 97.19 86 GLU A O 1
ATOM 696 N N . LEU A 1 87 ? -6.688 9.526 11.580 1.00 95.31 87 LEU A N 1
ATOM 697 C CA . LEU A 1 87 ? -7.387 10.100 10.422 1.00 95.31 87 LEU A CA 1
ATOM 698 C C . LEU A 1 87 ? -6.807 11.463 10.009 1.00 95.31 87 LEU A C 1
ATOM 700 O O . LEU A 1 87 ? -7.036 11.910 8.883 1.00 95.31 87 LEU A O 1
ATOM 704 N N . GLY A 1 88 ? -6.173 12.162 10.949 1.00 94.06 88 GLY A N 1
ATOM 705 C CA . GLY A 1 88 ? -5.601 13.489 10.761 1.00 94.06 88 GLY A CA 1
ATOM 706 C C . GLY A 1 88 ? -4.136 13.496 10.322 1.00 94.06 88 GLY A C 1
ATOM 707 O O . GLY A 1 88 ? -3.691 14.555 9.870 1.00 94.06 88 GLY A O 1
ATOM 708 N N . ASP A 1 89 ? -3.428 12.373 10.464 1.00 92.44 89 ASP A N 1
ATOM 709 C CA . ASP A 1 89 ? -2.056 12.157 9.980 1.00 92.44 89 ASP A CA 1
ATOM 710 C C . ASP A 1 89 ? -1.975 12.131 8.434 1.00 92.44 89 ASP A C 1
ATOM 712 O O . ASP A 1 89 ? -1.041 12.767 7.878 1.00 92.44 89 ASP A O 1
#

Radius of gyration: 20.6 Å; Cα contacts (8 Å, |Δi|>4): 35; chains: 1; bounding box: 33×53×43 Å

Secondary structure (DSSP, 8-state):
--------HHHHHHHHHHHS-HHHH-HHHHHHHHHHHHHTT--HHHHHHHHHHHHHHHHHHHHHHHHHHHH-----HHHHHHHHHHHH-

Foldseek 3Di:
DDDDPDDDVVVVVVVCVVPQDPLRVDVVSVVVVQVVCVVVVDPVVVVVVVVVVCCVLVVQLVVLVCCVPPVVPDPDDVSVVSNVVSVVD